Protein AF-A0A165KXF4-F1 (afdb_monomer)

pLDDT: mean 72.1, std 14.14, range [38.78, 89.25]

Radius of gyration: 17.96 Å; Cα contacts (8 Å, |Δi|>4): 154; chains: 1; bounding box: 62×41×33 Å

Sequence (116 aa):
MATGSRMPPYPLKAPRKHMRLGWKLSQDEIFDIVGDDDHGAQDLSDLAGMKWAARDGAFGDSPFVAFSKERGFYILMVCCKASFKQEFIERHVRAVRECFQIPDSLDSAFGWHMTG

Foldseek 3Di:
DDPDPDDDPDPPPDQQWKKKKKFKAAPVLLCLQQNDDPPDQQVSQVSQQVLCVVVVNPPDWRWGWDDDPVVRIIITMIMDRDDPDPVVVVVVLVVSCVSRVRDPVRSPIDMDIDRD

Organism: NCBI:txid1314781

Secondary structure (DSSP, 8-state):
--------SS-------EEEEEEEE-HHHHHHHH---TT-HHHHHHHHHHHHHTTT--TT--EEEEEETTTTEEEEEEEE-S---HHHHHHHHHHHHHHHT--GGG---EEEEE--

Structure (mmCIF, N/CA/C/O backbone):
data_AF-A0A165KXF4-F1
#
_entry.id   AF-A0A165KXF4-F1
#
loop_
_atom_site.group_PDB
_atom_site.id
_atom_site.type_symbol
_atom_site.label_atom_id
_atom_site.label_alt_id
_atom_site.label_comp_id
_atom_site.label_asym_id
_atom_site.label_entity_id
_atom_site.label_seq_id
_atom_site.pdbx_PDB_ins_code
_atom_site.Cartn_x
_atom_site.Cartn_y
_atom_site.Cartn_z
_atom_site.occupancy
_atom_site.B_iso_or_equiv
_atom_site.auth_seq_id
_atom_site.auth_comp_id
_atom_site.auth_asym_id
_atom_site.auth_atom_id
_atom_site.pdbx_PDB_model_num
ATOM 1 N N . MET A 1 1 ? 50.138 27.497 5.914 1.00 45.75 1 MET A N 1
ATOM 2 C CA . MET A 1 1 ? 48.681 27.361 6.118 1.00 45.75 1 MET A CA 1
ATOM 3 C C . MET A 1 1 ? 48.050 26.960 4.795 1.00 45.75 1 MET A C 1
ATOM 5 O O . MET A 1 1 ? 48.118 27.740 3.861 1.00 45.75 1 MET A O 1
ATOM 9 N N . ALA A 1 2 ? 47.519 25.741 4.707 1.00 38.78 2 ALA A N 1
ATOM 10 C CA . ALA A 1 2 ? 46.566 25.298 3.687 1.00 38.78 2 ALA A CA 1
ATOM 11 C C . ALA A 1 2 ? 45.967 23.980 4.198 1.00 38.78 2 ALA A C 1
ATOM 13 O O . ALA A 1 2 ? 46.536 22.905 4.020 1.00 38.78 2 ALA A O 1
ATOM 14 N N . THR A 1 3 ? 44.872 24.070 4.948 1.00 42.97 3 THR A N 1
ATOM 15 C CA . THR A 1 3 ? 44.078 22.915 5.370 1.00 42.97 3 THR A CA 1
ATOM 16 C C . THR A 1 3 ? 43.345 22.381 4.145 1.00 42.97 3 THR A C 1
ATOM 18 O O . THR A 1 3 ? 42.259 22.835 3.796 1.00 42.97 3 THR A O 1
ATOM 21 N N . GLY A 1 4 ? 43.978 21.434 3.450 1.00 43.22 4 GLY A N 1
ATOM 22 C CA . GLY A 1 4 ? 43.328 20.660 2.401 1.00 43.22 4 GLY A CA 1
ATOM 23 C C . GLY A 1 4 ? 42.119 19.945 2.992 1.00 43.22 4 GLY A C 1
ATOM 24 O O . GLY A 1 4 ? 42.271 19.095 3.870 1.00 43.22 4 GLY A O 1
ATOM 25 N N . SER A 1 5 ? 40.919 20.320 2.544 1.00 44.75 5 SER A N 1
ATOM 26 C CA . SER A 1 5 ? 39.686 19.614 2.887 1.00 44.75 5 SER A CA 1
ATOM 27 C C . SER A 1 5 ? 39.816 18.164 2.433 1.00 44.75 5 SER A C 1
ATOM 29 O O . SER A 1 5 ? 39.704 17.855 1.248 1.00 44.75 5 SER A O 1
ATOM 31 N N . ARG A 1 6 ? 40.091 17.268 3.385 1.00 50.72 6 ARG A N 1
ATOM 32 C CA . ARG A 1 6 ? 39.979 15.823 3.198 1.00 50.72 6 ARG A CA 1
ATOM 33 C C . ARG A 1 6 ? 38.505 15.519 2.958 1.00 50.72 6 ARG A C 1
ATOM 35 O O . ARG A 1 6 ? 37.713 15.538 3.897 1.00 50.72 6 ARG A O 1
ATOM 42 N N . MET A 1 7 ? 38.142 15.254 1.704 1.00 46.16 7 MET A N 1
ATOM 43 C CA . MET A 1 7 ? 36.883 14.578 1.398 1.00 46.16 7 MET A CA 1
ATOM 44 C C . MET A 1 7 ? 36.788 13.307 2.259 1.00 46.16 7 MET A C 1
ATOM 46 O O . MET A 1 7 ? 37.786 12.585 2.373 1.00 46.16 7 MET A O 1
ATOM 50 N N . PRO A 1 8 ? 35.637 13.036 2.900 1.00 43.09 8 PRO A N 1
ATOM 51 C CA . PRO A 1 8 ? 35.484 11.840 3.711 1.00 43.09 8 PRO A CA 1
ATOM 52 C C . PRO A 1 8 ? 35.699 10.569 2.861 1.00 43.09 8 PRO A C 1
ATOM 54 O O . PRO A 1 8 ? 35.270 10.530 1.709 1.00 43.09 8 PRO A O 1
ATOM 57 N N . PRO A 1 9 ? 36.343 9.521 3.412 1.00 46.53 9 PRO A N 1
ATOM 58 C CA . PRO A 1 9 ? 36.738 8.307 2.684 1.00 46.53 9 PRO A CA 1
ATOM 59 C C . PRO A 1 9 ? 35.580 7.336 2.403 1.00 46.53 9 PRO A C 1
ATOM 61 O O . PRO A 1 9 ? 35.791 6.248 1.874 1.00 46.53 9 PRO A O 1
ATOM 64 N N . TYR A 1 10 ? 34.359 7.701 2.777 1.00 42.34 10 TYR A N 1
ATOM 65 C CA . TYR A 1 10 ? 33.147 6.937 2.516 1.00 42.34 10 TYR A CA 1
ATOM 66 C C . TYR A 1 10 ? 32.341 7.663 1.439 1.00 42.34 10 TYR A C 1
ATOM 68 O O . TYR A 1 10 ? 32.231 8.891 1.505 1.00 42.34 10 TYR A O 1
ATOM 76 N N . PRO A 1 11 ? 31.748 6.947 0.463 1.00 39.91 11 PRO A N 1
ATOM 77 C CA . PRO A 1 11 ? 30.834 7.574 -0.474 1.00 39.91 11 PRO A CA 1
ATOM 78 C C . PRO A 1 11 ? 29.744 8.260 0.348 1.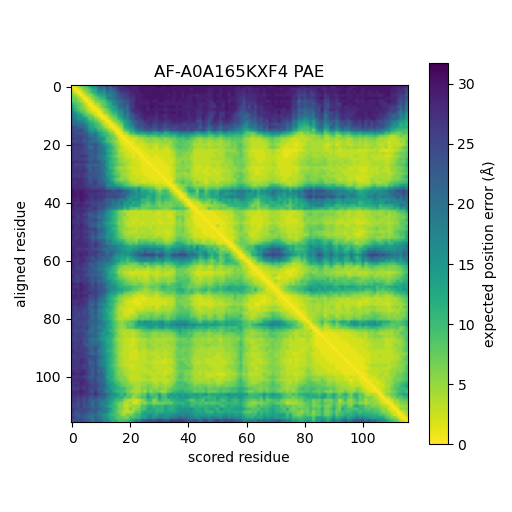00 39.91 11 PRO A C 1
ATOM 80 O O . PRO A 1 11 ? 29.017 7.598 1.094 1.00 39.91 11 PRO A O 1
ATOM 83 N N . LEU A 1 12 ? 29.659 9.589 0.244 1.00 43.56 12 LEU A N 1
ATOM 84 C CA . LEU A 1 12 ? 28.493 10.339 0.688 1.00 43.56 12 LEU A CA 1
ATOM 85 C C . LEU A 1 12 ? 27.322 9.689 -0.047 1.00 43.56 12 LEU A C 1
ATOM 87 O O . LEU A 1 12 ? 27.180 9.878 -1.255 1.00 43.56 12 LEU A O 1
ATOM 91 N N . LYS A 1 13 ? 26.563 8.820 0.637 1.00 44.00 13 LYS A N 1
ATOM 92 C CA . LYS A 1 13 ? 25.348 8.223 0.080 1.00 44.00 13 LYS A CA 1
ATOM 93 C C . LYS A 1 13 ? 24.529 9.410 -0.400 1.00 44.00 13 LYS A C 1
ATOM 95 O O . LYS A 1 13 ? 24.055 10.179 0.432 1.00 44.00 13 LYS A O 1
ATOM 100 N N . ALA A 1 14 ? 24.427 9.587 -1.719 1.00 43.09 14 ALA A N 1
ATOM 101 C CA . ALA A 1 14 ? 23.546 10.587 -2.299 1.00 43.09 14 ALA A CA 1
ATOM 102 C C . ALA A 1 14 ? 22.196 10.459 -1.579 1.00 43.09 14 ALA A C 1
ATOM 104 O O . ALA A 1 14 ? 21.784 9.311 -1.348 1.00 43.09 14 ALA A O 1
ATOM 105 N N . PRO A 1 15 ? 21.550 11.570 -1.167 1.00 50.31 15 PRO A N 1
ATOM 106 C CA . PRO A 1 15 ? 20.287 11.500 -0.450 1.00 50.31 15 PRO A CA 1
ATOM 107 C C . PRO A 1 15 ? 19.384 10.598 -1.270 1.00 50.31 15 PRO A C 1
ATOM 109 O O . PRO A 1 15 ? 19.130 10.864 -2.450 1.00 50.31 15 PRO A O 1
ATOM 112 N N . ARG A 1 16 ? 19.038 9.442 -0.695 1.00 54.97 16 ARG A N 1
ATOM 113 C CA . ARG A 1 16 ? 18.265 8.441 -1.409 1.00 54.97 16 ARG A CA 1
ATOM 114 C C . ARG A 1 16 ? 16.893 9.061 -1.604 1.00 54.97 16 ARG A C 1
ATOM 116 O O . ARG A 1 16 ? 16.070 9.041 -0.697 1.00 54.97 16 ARG A O 1
ATOM 123 N N . LYS A 1 17 ? 16.681 9.680 -2.763 1.00 63.66 17 LYS A N 1
ATOM 124 C CA . LYS A 1 17 ? 15.383 10.208 -3.156 1.00 63.66 17 LYS A CA 1
ATOM 125 C C . LYS A 1 17 ? 14.454 8.999 -3.212 1.00 63.66 17 LYS A C 1
ATOM 127 O O . LYS A 1 17 ? 14.593 8.139 -4.081 1.00 63.66 17 LYS A O 1
ATOM 132 N N . HIS A 1 18 ? 13.583 8.896 -2.217 1.00 70.50 18 HIS A N 1
ATOM 133 C CA . HIS A 1 18 ? 12.571 7.859 -2.094 1.00 70.50 18 HIS A CA 1
ATOM 134 C C . HIS A 1 18 ? 11.212 8.545 -2.012 1.00 70.50 18 HIS A C 1
ATOM 136 O O . HIS A 1 18 ? 11.050 9.554 -1.323 1.00 70.50 18 HIS A O 1
ATOM 142 N N . MET A 1 19 ? 10.249 8.010 -2.749 1.00 74.31 19 MET A N 1
ATOM 143 C CA . MET A 1 19 ? 8.855 8.425 -2.684 1.00 74.31 19 MET A CA 1
ATOM 144 C C . MET A 1 19 ? 8.078 7.266 -2.095 1.00 74.31 19 MET A C 1
ATOM 146 O O . MET A 1 19 ? 8.380 6.107 -2.384 1.00 74.31 19 MET A O 1
ATOM 150 N N . ARG A 1 20 ? 7.107 7.574 -1.247 1.00 78.69 20 ARG A N 1
ATOM 151 C CA . ARG A 1 20 ? 6.122 6.591 -0.810 1.00 78.69 20 ARG A CA 1
ATOM 152 C C . ARG A 1 20 ? 4.798 6.934 -1.454 1.00 78.69 20 ARG A C 1
ATOM 154 O O . ARG A 1 20 ? 4.410 8.100 -1.446 1.00 78.69 20 ARG A O 1
ATOM 161 N N . LEU A 1 21 ? 4.158 5.920 -2.016 1.00 82.06 21 LEU A N 1
ATOM 162 C CA . LEU A 1 21 ? 2.767 5.960 -2.439 1.00 82.06 21 LEU A CA 1
ATOM 163 C C . LEU A 1 21 ? 1.951 5.247 -1.369 1.00 82.06 21 LEU A C 1
ATOM 165 O O . LEU A 1 21 ? 2.336 4.159 -0.947 1.00 82.06 21 LEU A O 1
ATOM 169 N N . GLY A 1 22 ? 0.885 5.881 -0.899 1.00 85.12 22 GLY A N 1
ATOM 170 C CA . GLY A 1 22 ? 0.025 5.365 0.155 1.00 85.12 22 GLY A CA 1
ATOM 171 C C . GLY A 1 22 ? -1.434 5.312 -0.274 1.00 85.12 22 GLY A C 1
ATOM 172 O O . GLY A 1 22 ? -1.906 6.224 -0.948 1.00 85.12 22 GLY A O 1
ATOM 173 N N . TRP A 1 23 ? -2.149 4.286 0.178 1.00 89.25 23 TRP A N 1
ATOM 174 C CA . TRP A 1 23 ? -3.608 4.197 0.115 1.00 89.25 23 TRP A CA 1
ATOM 175 C C . TRP A 1 23 ? -4.150 4.156 1.526 1.00 89.25 23 TRP A C 1
ATOM 177 O O . TRP A 1 23 ? -3.745 3.306 2.315 1.00 89.25 23 TRP A O 1
ATOM 187 N N . LYS A 1 24 ? -5.043 5.089 1.848 1.00 88.12 24 LYS A N 1
ATOM 188 C CA . LYS A 1 24 ? -5.729 5.112 3.135 1.00 88.12 24 LYS A CA 1
ATOM 189 C C . LYS A 1 24 ? -6.898 4.136 3.057 1.00 88.12 24 LYS A C 1
ATOM 191 O O . LYS A 1 24 ? -7.770 4.322 2.219 1.00 88.12 24 LYS A O 1
ATOM 196 N N . LEU A 1 25 ? -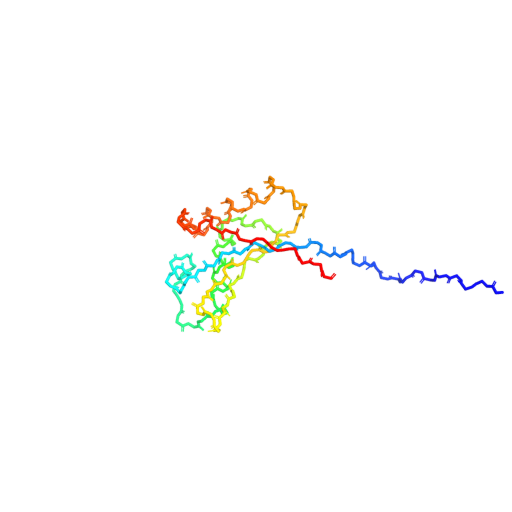6.895 3.145 3.934 1.00 87.50 25 LEU A N 1
ATOM 197 C CA . LEU A 1 25 ? -7.834 2.033 3.935 1.00 87.50 25 LEU A CA 1
ATOM 198 C C . LEU A 1 25 ? -8.417 1.870 5.342 1.00 87.50 25 LEU A C 1
ATOM 200 O O . LEU A 1 25 ? -7.728 2.055 6.347 1.00 87.50 25 LEU A O 1
ATOM 204 N N . SER A 1 26 ? -9.697 1.552 5.427 1.00 87.31 26 SER A N 1
ATOM 205 C CA . SER A 1 26 ? -10.325 1.007 6.626 1.00 87.31 26 SER A CA 1
ATOM 206 C C . SER A 1 26 ? -9.798 -0.403 6.919 1.00 87.31 26 SER A C 1
ATOM 208 O O . SER A 1 26 ? -8.996 -0.958 6.166 1.00 87.31 26 SER A O 1
ATOM 210 N N . GLN A 1 27 ? -10.211 -0.964 8.055 1.00 85.00 27 GLN A N 1
ATOM 211 C CA . GLN A 1 27 ? -9.834 -2.320 8.445 1.00 85.00 27 GLN A CA 1
ATOM 212 C C . GLN A 1 27 ? -10.362 -3.367 7.458 1.00 85.00 27 GLN A C 1
ATOM 214 O O . GLN A 1 27 ? -9.590 -4.189 6.976 1.00 85.00 27 GLN A O 1
ATOM 219 N N . ASP A 1 28 ? -11.642 -3.281 7.104 1.00 86.56 28 ASP A N 1
ATOM 220 C CA . ASP A 1 28 ? -12.264 -4.230 6.179 1.00 86.56 28 ASP A CA 1
ATOM 221 C C . ASP A 1 28 ? -11.597 -4.156 4.797 1.00 86.56 28 ASP A C 1
ATOM 223 O O . ASP A 1 28 ? -11.235 -5.173 4.217 1.00 86.56 28 ASP A O 1
ATOM 227 N N . GLU A 1 29 ? -11.305 -2.943 4.313 1.00 88.75 29 GLU A N 1
ATOM 228 C CA . GLU A 1 29 ? -10.646 -2.751 3.017 1.00 88.75 29 GLU A CA 1
ATOM 229 C C . GLU A 1 29 ? -9.219 -3.313 2.984 1.00 88.75 29 GLU A C 1
ATOM 231 O O . GLU A 1 29 ? -8.823 -3.903 1.979 1.00 88.75 29 GLU A O 1
ATOM 236 N N . ILE A 1 30 ? -8.417 -3.139 4.047 1.00 87.31 30 ILE A N 1
ATOM 237 C CA . ILE A 1 30 ? -7.063 -3.713 4.061 1.00 87.31 30 ILE A CA 1
ATOM 238 C C . ILE A 1 30 ? -7.111 -5.241 4.141 1.00 87.31 30 ILE A C 1
ATOM 240 O O . ILE A 1 30 ? -6.276 -5.886 3.511 1.00 87.31 30 ILE A O 1
ATOM 244 N N . PHE A 1 31 ? -8.085 -5.816 4.848 1.00 86.44 31 PHE A N 1
ATOM 245 C CA . PHE A 1 31 ? -8.251 -7.266 4.944 1.00 86.44 31 PHE A CA 1
ATOM 246 C C . PHE A 1 31 ? -8.752 -7.875 3.634 1.00 86.44 31 PHE A C 1
ATOM 248 O O . PHE A 1 31 ? -8.203 -8.880 3.191 1.00 86.44 31 PHE A O 1
ATOM 255 N N . ASP A 1 32 ? -9.677 -7.220 2.935 1.00 86.94 32 ASP A N 1
ATOM 256 C CA . ASP A 1 32 ? -10.091 -7.630 1.588 1.00 86.94 32 ASP A CA 1
ATOM 257 C C . ASP A 1 32 ? -8.917 -7.579 0.591 1.00 86.94 32 ASP A C 1
ATOM 259 O O . ASP A 1 32 ? -8.787 -8.422 -0.303 1.00 86.94 32 ASP A O 1
ATOM 263 N N . ILE A 1 33 ? -8.026 -6.592 0.744 1.00 85.94 33 ILE A N 1
ATOM 264 C CA . ILE A 1 33 ? -6.880 -6.385 -0.147 1.00 85.94 33 ILE A CA 1
ATOM 265 C C . ILE A 1 33 ? -5.713 -7.325 0.170 1.00 85.94 33 ILE A C 1
ATOM 267 O O . ILE A 1 33 ? -5.081 -7.845 -0.752 1.00 85.94 33 ILE A O 1
ATOM 271 N N . VAL A 1 34 ? -5.352 -7.504 1.436 1.00 83.19 34 VAL A N 1
ATOM 272 C CA . VAL A 1 34 ? -4.117 -8.194 1.847 1.00 83.19 34 VAL A CA 1
ATOM 273 C C . VAL A 1 34 ? -4.391 -9.606 2.369 1.00 83.19 34 VAL A C 1
ATOM 275 O O . VAL A 1 34 ? -3.544 -10.483 2.202 1.00 83.19 34 VAL A O 1
ATOM 278 N N . GLY A 1 35 ? -5.582 -9.843 2.909 1.00 78.69 35 GLY A N 1
ATOM 279 C CA . GLY A 1 35 ? -5.960 -11.039 3.653 1.00 78.69 35 GLY A CA 1
ATOM 280 C C . GLY A 1 35 ? -6.291 -10.701 5.107 1.00 78.69 35 GLY A C 1
ATOM 281 O O . GLY A 1 35 ? -5.781 -9.722 5.656 1.00 78.69 35 GLY A O 1
ATOM 282 N N . ASP A 1 36 ? -7.153 -11.518 5.706 1.00 68.12 36 ASP A N 1
ATOM 283 C CA . ASP A 1 36 ? -7.458 -11.477 7.134 1.00 68.12 36 ASP A CA 1
ATOM 284 C C . ASP A 1 36 ? -6.348 -12.190 7.918 1.00 68.12 36 ASP A C 1
ATOM 286 O O . ASP A 1 36 ? -5.911 -13.279 7.531 1.00 68.12 36 ASP A O 1
ATOM 290 N N . ASP A 1 37 ? -5.886 -11.569 9.000 1.00 62.00 37 ASP A N 1
ATOM 291 C CA . ASP A 1 37 ? -5.051 -12.232 9.995 1.00 62.00 37 ASP A CA 1
ATOM 292 C C . ASP A 1 37 ? -5.364 -11.682 11.388 1.00 62.00 37 ASP A C 1
ATOM 294 O O . ASP A 1 37 ? -5.273 -10.477 11.651 1.00 62.00 37 ASP A O 1
ATOM 298 N N . ASP A 1 38 ? -5.679 -12.602 12.297 1.00 58.91 38 ASP A N 1
ATOM 299 C CA . ASP A 1 38 ? -6.013 -12.354 13.700 1.00 58.91 38 ASP A CA 1
ATOM 300 C C . ASP A 1 38 ? -4.858 -11.696 14.500 1.00 58.91 38 ASP A C 1
ATOM 302 O O . ASP A 1 38 ? -5.043 -11.310 15.658 1.00 58.91 38 ASP A O 1
ATOM 306 N N . HIS A 1 39 ? -3.659 -11.548 13.915 1.00 57.84 39 HIS A N 1
ATOM 307 C CA . HIS A 1 39 ? -2.415 -11.210 14.626 1.00 57.84 39 HIS A CA 1
ATOM 308 C C . HIS A 1 39 ? -1.927 -9.747 14.470 1.00 57.84 39 HIS A C 1
ATOM 310 O O . HIS A 1 39 ? -1.089 -9.283 15.253 1.00 57.84 39 HIS A O 1
ATOM 316 N N . GLY A 1 40 ? -2.539 -8.940 13.589 1.00 61.69 40 GLY A N 1
ATOM 317 C CA . GLY A 1 40 ? -2.364 -7.476 13.541 1.00 61.69 40 GLY A CA 1
ATOM 318 C C . GLY A 1 40 ? -1.429 -6.923 12.445 1.00 61.69 40 GLY A C 1
ATOM 319 O O . GLY A 1 40 ? -1.132 -7.556 11.442 1.00 61.69 40 GLY A O 1
ATOM 320 N N . ALA A 1 41 ? -0.997 -5.657 12.583 1.00 62.84 41 ALA A N 1
ATOM 321 C CA . ALA A 1 41 ? -0.425 -4.870 11.470 1.00 62.84 41 ALA A CA 1
ATOM 322 C C . ALA A 1 41 ? 0.986 -5.281 10.988 1.00 62.84 41 ALA A C 1
ATOM 324 O O . ALA A 1 41 ? 1.362 -4.955 9.858 1.00 62.84 41 ALA A O 1
ATOM 325 N N . GLN A 1 42 ? 1.777 -5.947 11.836 1.00 61.94 42 GLN A N 1
ATOM 326 C CA . GLN A 1 42 ? 3.091 -6.473 11.446 1.00 61.94 42 GLN A CA 1
ATOM 327 C C . GLN A 1 42 ? 2.907 -7.605 10.424 1.00 61.94 42 GLN A C 1
ATOM 329 O O . GLN A 1 42 ? 3.551 -7.580 9.377 1.00 61.94 42 GLN A 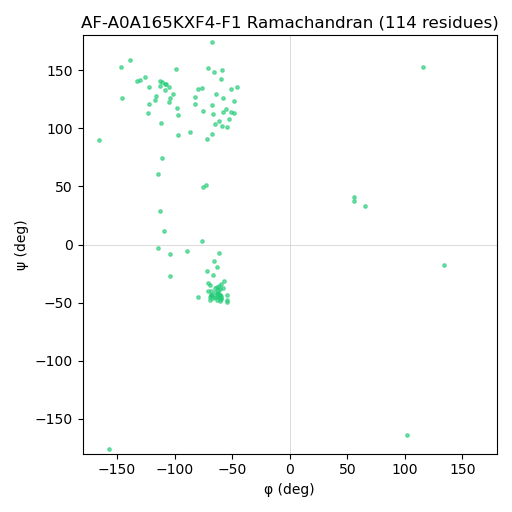O 1
ATOM 334 N N . ASP A 1 43 ? 1.938 -8.489 10.664 1.00 79.38 43 ASP A N 1
ATOM 335 C CA . ASP A 1 43 ? 1.617 -9.601 9.770 1.00 79.38 43 ASP A CA 1
ATOM 336 C C . ASP A 1 43 ? 0.953 -9.124 8.473 1.00 79.38 43 ASP A C 1
ATOM 338 O O . ASP A 1 43 ? 1.273 -9.622 7.396 1.00 79.38 43 ASP A O 1
ATOM 342 N N . LEU A 1 44 ? 0.153 -8.048 8.512 1.00 82.69 44 LEU A N 1
ATOM 343 C CA . LEU A 1 44 ? -0.359 -7.412 7.287 1.00 82.69 44 LEU A CA 1
ATOM 344 C C . LEU A 1 44 ? 0.759 -6.904 6.364 1.00 82.69 44 LEU A C 1
ATOM 346 O O . LEU A 1 44 ? 0.615 -6.926 5.142 1.00 82.69 44 LEU A O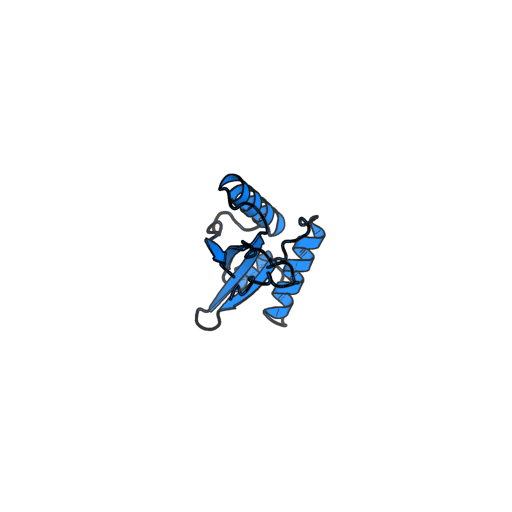 1
ATOM 350 N N . SER A 1 45 ? 1.879 -6.429 6.915 1.00 84.00 45 SER A N 1
ATOM 351 C CA . SER A 1 45 ? 3.022 -6.017 6.089 1.00 84.00 45 SER A CA 1
ATOM 352 C C . SER A 1 45 ? 3.685 -7.214 5.413 1.00 84.00 45 SER A C 1
ATOM 354 O O . SER A 1 45 ? 4.038 -7.128 4.235 1.00 84.00 45 SER A O 1
ATOM 356 N N . ASP A 1 46 ? 3.807 -8.328 6.131 1.00 84.00 46 ASP A N 1
ATOM 357 C CA . ASP A 1 46 ? 4.394 -9.558 5.608 1.00 84.00 46 ASP A CA 1
ATOM 358 C C . ASP A 1 46 ? 3.490 -10.187 4.541 1.00 84.00 46 ASP A C 1
ATOM 360 O O . ASP A 1 46 ? 3.967 -10.516 3.453 1.00 84.00 46 ASP A O 1
ATOM 364 N N . LEU A 1 47 ? 2.177 -10.241 4.777 1.00 84.94 47 LEU A N 1
ATOM 365 C CA . LEU A 1 47 ? 1.181 -10.682 3.797 1.00 84.94 47 LEU A CA 1
ATOM 366 C C . LEU A 1 47 ? 1.191 -9.806 2.539 1.00 84.94 47 LEU A C 1
ATOM 368 O O . LEU A 1 47 ? 1.203 -10.324 1.418 1.00 84.94 47 LEU A O 1
ATOM 372 N N . ALA A 1 48 ? 1.263 -8.480 2.696 1.00 85.12 48 ALA A N 1
ATOM 373 C CA .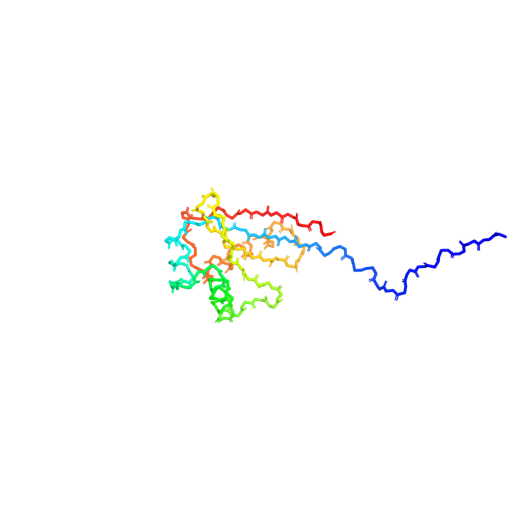 ALA A 1 48 ? 1.382 -7.569 1.562 1.00 85.12 48 ALA A CA 1
ATOM 374 C C . ALA A 1 48 ? 2.683 -7.813 0.780 1.00 85.12 48 ALA A C 1
ATOM 376 O O . ALA A 1 48 ? 2.681 -7.803 -0.454 1.00 85.12 48 ALA A O 1
ATOM 377 N N . GLY A 1 49 ? 3.784 -8.082 1.488 1.00 82.12 49 GLY A N 1
ATOM 378 C CA . GLY A 1 49 ? 5.062 -8.473 0.903 1.00 82.12 49 GLY A CA 1
ATOM 379 C C . GLY A 1 49 ? 4.978 -9.783 0.116 1.00 82.12 49 GLY A C 1
ATOM 380 O O . GLY A 1 49 ? 5.467 -9.843 -1.013 1.00 82.12 49 GLY A O 1
ATOM 381 N N . MET A 1 50 ? 4.316 -10.809 0.658 1.00 81.69 50 MET A N 1
ATOM 382 C CA . MET A 1 50 ? 4.108 -12.093 -0.021 1.00 81.69 50 MET A CA 1
ATOM 383 C C . MET A 1 50 ? 3.235 -11.942 -1.270 1.00 81.69 50 MET A C 1
ATOM 385 O O . MET A 1 50 ? 3.602 -12.446 -2.334 1.00 81.69 50 MET A O 1
ATOM 389 N N . LYS A 1 51 ? 2.121 -11.199 -1.177 1.00 82.12 51 LYS A N 1
ATOM 390 C CA . LYS A 1 51 ? 1.221 -10.932 -2.314 1.00 82.12 51 LYS A CA 1
ATOM 391 C C . LYS A 1 51 ? 1.946 -10.198 -3.444 1.00 82.12 51 LYS A C 1
ATOM 393 O O . LYS A 1 51 ? 1.745 -10.517 -4.613 1.00 82.12 51 LYS A O 1
ATOM 398 N N . TRP A 1 52 ? 2.830 -9.266 -3.094 1.00 80.56 52 TRP A N 1
ATOM 399 C CA . TRP A 1 52 ? 3.674 -8.540 -4.042 1.00 80.56 52 TRP A CA 1
ATOM 400 C C . TRP A 1 52 ? 4.752 -9.418 -4.686 1.00 80.56 52 TRP A C 1
ATOM 402 O O . TRP A 1 52 ?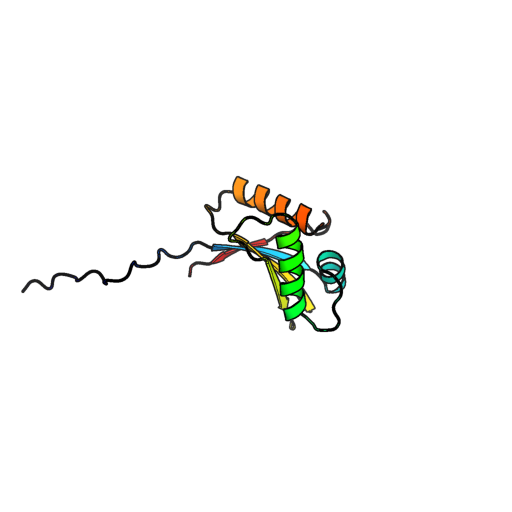 4.929 -9.393 -5.904 1.00 80.56 52 TRP A O 1
ATOM 412 N N . ALA A 1 53 ? 5.445 -10.237 -3.891 1.00 77.19 53 ALA A N 1
ATOM 413 C CA . ALA A 1 53 ? 6.467 -11.155 -4.387 1.00 77.19 53 ALA A CA 1
ATOM 414 C C . ALA A 1 53 ? 5.887 -12.217 -5.337 1.00 77.19 53 ALA A C 1
ATOM 416 O O . ALA A 1 53 ? 6.513 -12.548 -6.340 1.00 77.19 53 ALA A O 1
ATOM 417 N N . ALA A 1 54 ? 4.672 -12.703 -5.065 1.00 75.69 54 ALA A N 1
ATOM 418 C CA . ALA A 1 54 ? 3.979 -13.687 -5.898 1.00 75.69 54 ALA A CA 1
ATOM 419 C C . ALA A 1 54 ? 3.591 -13.169 -7.297 1.00 75.69 54 ALA A C 1
ATOM 421 O O . ALA A 1 54 ? 3.230 -13.965 -8.161 1.00 75.69 54 ALA A O 1
ATOM 422 N N . ARG A 1 55 ? 3.638 -11.852 -7.528 1.00 71.00 55 ARG A N 1
ATOM 423 C CA . ARG A 1 55 ? 3.263 -11.207 -8.797 1.00 71.00 55 ARG A CA 1
ATOM 424 C C . ARG A 1 55 ? 4.449 -10.577 -9.529 1.00 71.00 55 ARG A C 1
ATOM 426 O O . ARG A 1 55 ? 4.275 -9.588 -10.235 1.00 71.00 55 ARG A O 1
ATOM 433 N N . ASP A 1 56 ? 5.645 -11.133 -9.339 1.00 64.88 56 ASP A N 1
ATOM 434 C CA . ASP A 1 56 ? 6.891 -10.634 -9.937 1.00 64.88 56 ASP A CA 1
ATOM 435 C C . ASP A 1 56 ? 7.165 -9.154 -9.605 1.00 64.88 56 ASP A C 1
ATOM 437 O O . ASP A 1 56 ? 7.659 -8.384 -10.435 1.00 64.88 56 ASP A O 1
ATOM 441 N N . GLY A 1 57 ? 6.835 -8.739 -8.375 1.00 60.19 57 GLY A N 1
ATOM 442 C CA . GLY A 1 57 ? 7.081 -7.387 -7.883 1.00 60.19 57 GLY A CA 1
ATOM 443 C C . GLY A 1 57 ? 8.521 -6.942 -8.160 1.00 60.19 57 GLY A C 1
ATOM 444 O O . GLY A 1 57 ? 9.483 -7.609 -7.775 1.00 60.19 57 GLY A O 1
ATOM 445 N N . ALA A 1 58 ? 8.682 -5.817 -8.861 1.00 54.47 58 ALA A N 1
ATOM 446 C CA . ALA A 1 58 ? 9.991 -5.351 -9.302 1.00 54.47 58 ALA A CA 1
ATOM 447 C C . ALA A 1 58 ? 10.939 -5.142 -8.102 1.00 54.47 58 ALA A C 1
ATOM 449 O O . ALA A 1 58 ? 10.621 -4.429 -7.146 1.00 54.47 58 ALA A O 1
ATOM 450 N N . PHE A 1 59 ? 12.117 -5.773 -8.165 1.00 45.91 59 PHE A N 1
ATOM 451 C CA . PHE A 1 59 ? 13.152 -5.748 -7.129 1.00 45.91 59 PHE A CA 1
ATOM 452 C C . PHE A 1 59 ? 13.450 -4.322 -6.632 1.00 45.91 59 PHE A C 1
ATOM 454 O O . PHE A 1 59 ? 14.034 -3.509 -7.348 1.00 45.91 59 PHE A O 1
ATOM 461 N N . GLY A 1 60 ? 13.125 -4.043 -5.365 1.00 52.66 60 GLY A N 1
ATOM 462 C CA . GLY A 1 60 ? 13.553 -2.826 -4.663 1.00 52.66 60 GLY A CA 1
ATOM 463 C C . GLY A 1 60 ? 12.461 -2.098 -3.884 1.00 52.66 60 GLY A C 1
ATOM 464 O O . GLY A 1 60 ? 12.806 -1.331 -2.974 1.00 52.66 60 GLY A O 1
ATOM 465 N N . ASP A 1 61 ? 11.201 -2.390 -4.189 1.00 62.25 61 ASP A N 1
ATOM 466 C CA . ASP A 1 61 ? 10.019 -1.757 -3.616 1.00 62.25 61 ASP A CA 1
ATOM 467 C C . ASP A 1 61 ? 9.284 -2.789 -2.749 1.00 62.25 61 ASP A C 1
ATOM 469 O O . ASP A 1 61 ? 8.673 -3.722 -3.263 1.00 62.25 61 ASP A O 1
ATOM 473 N N . SER A 1 62 ? 9.403 -2.675 -1.425 1.00 69.25 62 SER A N 1
ATOM 474 C CA . SER A 1 62 ? 8.668 -3.533 -0.489 1.00 69.25 62 SER A CA 1
ATOM 475 C C . SER A 1 62 ? 7.432 -2.778 -0.010 1.00 69.25 62 SER A C 1
ATOM 477 O O . SER A 1 62 ? 7.595 -1.706 0.595 1.00 69.25 62 SER A O 1
ATOM 479 N N . PRO A 1 63 ? 6.218 -3.278 -0.294 1.00 79.56 63 PRO A N 1
ATOM 480 C CA . PRO A 1 63 ? 5.029 -2.741 0.330 1.00 79.56 63 PRO A CA 1
ATOM 481 C C . PRO A 1 63 ? 5.060 -3.028 1.832 1.00 79.56 63 PRO A C 1
ATOM 483 O O . PRO A 1 63 ? 5.614 -4.034 2.268 1.00 79.56 63 PRO A O 1
ATOM 486 N N . PHE A 1 64 ? 4.484 -2.136 2.625 1.00 84.50 64 PHE A N 1
ATOM 487 C CA . PHE A 1 64 ? 4.248 -2.369 4.045 1.00 84.50 64 PHE A CA 1
ATOM 488 C C . PHE A 1 64 ? 2.968 -1.667 4.477 1.00 84.50 64 PHE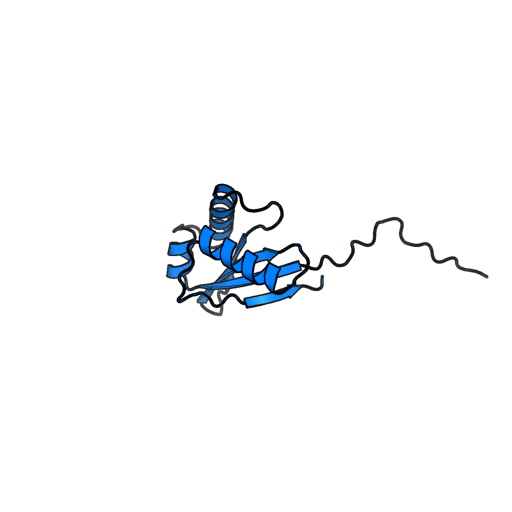 A C 1
ATOM 490 O O . PHE A 1 64 ? 2.564 -0.660 3.890 1.00 84.50 64 PHE A O 1
ATOM 497 N N . VAL A 1 65 ? 2.332 -2.196 5.512 1.00 85.31 65 VAL A N 1
ATOM 498 C CA . VAL A 1 65 ? 1.079 -1.680 6.048 1.00 85.31 65 VAL A CA 1
ATOM 499 C C . VAL A 1 65 ? 1.377 -0.949 7.349 1.00 85.31 65 VAL A C 1
ATOM 501 O O . VAL A 1 65 ? 1.933 -1.510 8.288 1.00 85.31 65 VAL A O 1
ATOM 504 N N . ALA A 1 66 ? 1.014 0.329 7.419 1.00 84.62 66 ALA A N 1
ATOM 505 C CA . ALA A 1 66 ? 1.082 1.097 8.657 1.00 84.62 66 ALA A CA 1
ATOM 506 C C . ALA A 1 66 ? -0.316 1.293 9.235 1.00 84.62 66 ALA A C 1
ATOM 508 O O . ALA A 1 66 ? -1.237 1.670 8.517 1.00 84.62 66 ALA A O 1
ATOM 509 N N . PHE A 1 67 ? -0.464 1.111 10.544 1.00 83.06 67 PHE A N 1
ATOM 510 C CA . PHE A 1 67 ? -1.718 1.372 11.243 1.00 83.06 67 PHE A CA 1
ATOM 511 C C . PHE A 1 67 ? -1.651 2.685 12.029 1.00 83.06 67 PHE A C 1
ATOM 513 O O . PHE A 1 67 ? -0.757 2.885 12.853 1.00 83.06 67 PHE A O 1
ATOM 520 N N . SER A 1 68 ? -2.613 3.582 11.801 1.00 79.94 68 SER A N 1
ATOM 521 C CA . SER A 1 68 ? -2.782 4.806 12.585 1.00 79.94 68 SER A CA 1
ATOM 522 C C . SER A 1 68 ? -3.842 4.591 13.665 1.00 79.94 68 SER A C 1
ATOM 524 O O . SER A 1 68 ? -5.032 4.797 13.428 1.00 79.94 68 SER A O 1
ATOM 526 N N . LYS A 1 69 ? -3.402 4.213 14.875 1.00 73.75 69 LYS A N 1
ATOM 527 C CA . LYS A 1 69 ? -4.282 3.988 16.042 1.00 73.75 69 LYS A CA 1
ATOM 528 C C . LYS A 1 69 ? -5.180 5.185 16.357 1.00 73.75 69 LYS A C 1
ATOM 530 O O . LYS A 1 69 ? -6.365 5.011 16.598 1.00 73.75 69 LYS A O 1
ATOM 535 N N . GLU A 1 70 ? -4.625 6.395 16.321 1.00 74.62 70 GLU A N 1
ATOM 536 C CA . GLU A 1 70 ? -5.352 7.628 16.661 1.00 74.62 70 GLU A CA 1
ATOM 537 C C . GLU A 1 70 ? -6.462 7.972 15.668 1.00 74.62 70 GLU A C 1
ATOM 539 O O . GLU A 1 70 ? -7.409 8.673 16.014 1.00 74.62 70 GLU A O 1
ATOM 544 N N . ARG A 1 71 ? -6.333 7.517 14.418 1.00 75.19 71 ARG A N 1
ATOM 545 C CA . ARG A 1 71 ? -7.248 7.883 13.337 1.00 75.19 71 ARG A CA 1
ATOM 546 C C . ARG A 1 71 ? -8.076 6.710 12.808 1.00 75.19 71 ARG A C 1
ATOM 548 O O . ARG A 1 71 ? -8.908 6.932 11.932 1.00 75.19 71 ARG A O 1
ATOM 555 N N . GLY A 1 72 ? -7.850 5.498 13.316 1.00 80.25 72 GLY A N 1
ATOM 556 C CA . GLY A 1 72 ? -8.635 4.304 12.998 1.00 80.25 72 GLY A CA 1
ATOM 557 C C . GLY A 1 72 ? -8.525 3.836 11.546 1.00 80.25 72 GLY A C 1
ATOM 558 O O . GLY A 1 72 ? -9.506 3.351 10.998 1.00 80.25 72 GLY A O 1
ATOM 559 N N . PHE A 1 73 ? -7.369 4.010 10.896 1.00 83.88 73 PHE A N 1
ATOM 560 C CA . PHE A 1 73 ? -7.169 3.561 9.514 1.00 83.88 73 PHE A CA 1
ATOM 561 C C . PHE A 1 73 ? -5.796 2.927 9.289 1.00 83.88 73 PHE A C 1
ATOM 563 O O . PHE A 1 73 ? -4.828 3.205 10.006 1.00 83.88 73 PHE A O 1
ATOM 570 N N . TYR A 1 74 ? -5.713 2.125 8.235 1.00 85.94 74 TYR A N 1
ATOM 571 C CA . TYR A 1 74 ? -4.502 1.532 7.693 1.00 85.94 74 TYR A CA 1
ATOM 572 C C . TYR A 1 74 ? -4.002 2.337 6.493 1.00 85.94 74 TYR A C 1
ATOM 574 O O . TYR A 1 74 ? -4.765 2.998 5.788 1.00 85.94 74 TYR A O 1
ATOM 582 N N . ILE A 1 75 ? -2.695 2.311 6.269 1.00 86.06 75 ILE A N 1
ATOM 583 C CA . ILE A 1 75 ? -2.079 2.813 5.049 1.00 86.06 75 ILE A CA 1
ATOM 584 C C . ILE A 1 75 ? -1.284 1.674 4.430 1.00 86.06 75 ILE A C 1
ATOM 586 O O . ILE A 1 75 ? -0.257 1.281 4.985 1.00 86.06 75 ILE A O 1
ATOM 590 N N . LEU A 1 76 ? -1.717 1.195 3.264 1.00 86.69 76 LEU A N 1
ATOM 591 C CA . LEU A 1 76 ? -0.866 0.372 2.408 1.00 86.69 76 LEU A CA 1
ATOM 592 C C . LEU A 1 76 ? 0.137 1.300 1.728 1.00 86.69 76 LEU A C 1
ATOM 594 O O . LEU A 1 76 ? -0.254 2.175 0.957 1.00 86.69 76 LEU A O 1
ATOM 598 N N . MET A 1 77 ? 1.419 1.142 2.039 1.00 86.31 77 MET A N 1
ATOM 599 C CA . MET A 1 77 ? 2.494 1.955 1.486 1.00 86.31 77 MET A CA 1
ATOM 600 C C . MET A 1 77 ? 3.377 1.151 0.555 1.00 86.31 77 MET A C 1
ATOM 602 O O . MET A 1 77 ? 3.785 0.050 0.897 1.00 86.31 77 MET A O 1
ATOM 606 N N . VAL A 1 78 ? 3.781 1.760 -0.556 1.00 81.94 78 VAL A N 1
ATOM 607 C CA . VAL A 1 78 ? 4.796 1.224 -1.465 1.00 81.94 78 VAL A CA 1
ATOM 608 C C . VAL A 1 78 ? 5.928 2.232 -1.587 1.00 81.94 78 VAL A C 1
ATOM 610 O O . VAL A 1 78 ? 5.727 3.390 -1.966 1.00 81.94 78 VAL A O 1
ATOM 613 N N . CYS A 1 79 ? 7.137 1.809 -1.222 1.00 77.19 79 CYS A N 1
ATOM 614 C CA . CYS A 1 79 ? 8.337 2.610 -1.447 1.00 77.19 79 CYS A CA 1
ATOM 615 C C . CYS A 1 79 ? 8.710 2.530 -2.922 1.00 77.19 79 CYS A C 1
ATOM 617 O O . CYS A 1 79 ? 8.728 1.437 -3.450 1.00 77.19 79 CYS A O 1
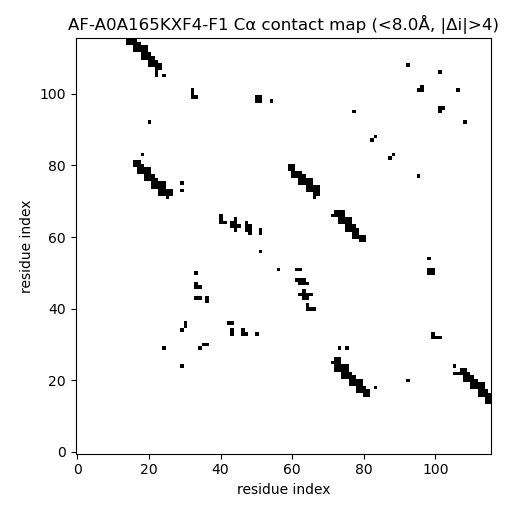ATOM 619 N N . CYS A 1 80 ? 9.041 3.655 -3.548 1.00 74.25 80 CYS A N 1
ATOM 620 C CA . CYS A 1 80 ? 9.486 3.728 -4.934 1.00 74.25 80 CYS A CA 1
ATOM 621 C C . CYS A 1 80 ? 10.932 4.235 -4.988 1.00 74.25 80 CYS A C 1
ATOM 623 O O . CYS A 1 80 ? 11.250 5.299 -4.433 1.00 74.25 80 CYS A O 1
ATOM 625 N N . LYS A 1 81 ? 11.812 3.510 -5.686 1.00 70.12 81 LYS A N 1
ATOM 626 C CA . LYS A 1 81 ? 13.221 3.896 -5.891 1.00 70.12 81 LYS A CA 1
ATOM 627 C C . LYS A 1 81 ? 13.509 4.276 -7.348 1.00 70.12 81 LYS A C 1
ATOM 629 O O . LYS A 1 81 ? 14.150 3.518 -8.066 1.00 70.12 81 LYS A O 1
ATOM 634 N N . ALA A 1 82 ? 13.069 5.455 -7.796 1.00 64.88 82 ALA A N 1
ATOM 635 C CA . ALA A 1 82 ? 13.323 5.906 -9.171 1.00 64.88 82 ALA A CA 1
ATOM 636 C C . ALA A 1 82 ? 13.260 7.434 -9.353 1.00 64.88 82 ALA A C 1
ATOM 638 O O . ALA A 1 82 ? 13.086 8.196 -8.403 1.00 64.88 82 ALA A O 1
ATOM 639 N N . SER A 1 83 ? 13.398 7.891 -10.604 1.00 65.31 83 SER A N 1
ATOM 640 C CA . SER A 1 83 ? 13.032 9.252 -11.004 1.00 65.31 83 SER A CA 1
ATOM 641 C C . SER A 1 83 ? 11.513 9.433 -10.898 1.00 65.31 83 SER A C 1
ATOM 643 O O . SER A 1 83 ? 10.773 8.843 -11.677 1.00 65.31 83 SER A O 1
ATOM 645 N N . PHE A 1 84 ? 11.054 10.268 -9.961 1.00 71.88 84 PHE A N 1
ATOM 646 C CA . PHE A 1 84 ? 9.633 10.556 -9.686 1.00 71.88 84 PHE A CA 1
ATOM 647 C C . PHE A 1 84 ? 8.962 11.430 -10.757 1.00 71.88 84 PHE A C 1
ATOM 649 O O . PHE A 1 84 ? 8.382 12.470 -10.458 1.00 71.88 84 PHE A O 1
ATOM 656 N N . LYS A 1 85 ? 9.086 11.041 -12.027 1.00 77.06 85 LYS A N 1
ATOM 657 C CA . LYS A 1 85 ? 8.300 11.625 -13.116 1.00 77.06 85 LYS A CA 1
ATOM 658 C C . LYS A 1 85 ? 6.848 11.159 -12.993 1.00 77.06 85 LYS A C 1
ATOM 660 O O . LYS A 1 85 ? 6.601 10.051 -12.522 1.00 77.06 85 LYS A O 1
ATOM 665 N N . GLN A 1 86 ? 5.910 11.968 -13.475 1.00 77.81 86 GLN A N 1
ATOM 666 C CA . GLN A 1 86 ? 4.481 11.646 -13.451 1.00 77.81 86 GLN A CA 1
ATOM 667 C C . GLN A 1 86 ? 4.171 10.289 -14.105 1.00 77.81 86 GLN A C 1
ATOM 669 O O . GLN A 1 86 ? 3.541 9.449 -13.478 1.00 77.81 86 GLN A O 1
ATOM 674 N N . GLU A 1 87 ? 4.710 10.023 -15.297 1.00 77.50 87 GLU A N 1
ATOM 675 C CA . GLU A 1 87 ? 4.529 8.746 -16.011 1.00 77.50 87 GLU A CA 1
ATOM 676 C C . GLU A 1 87 ? 5.000 7.530 -15.194 1.00 77.50 87 GLU A C 1
ATOM 678 O O . GLU A 1 87 ? 4.381 6.466 -15.225 1.00 77.50 87 GLU A O 1
ATOM 683 N N . PHE A 1 88 ? 6.099 7.685 -14.444 1.00 77.75 88 PHE A N 1
ATOM 684 C CA . PHE A 1 88 ? 6.593 6.637 -13.552 1.00 77.75 88 PHE A CA 1
ATOM 685 C C . PHE A 1 88 ? 5.600 6.401 -12.411 1.00 77.75 88 PHE A C 1
ATOM 687 O O . PHE A 1 88 ? 5.258 5.256 -12.138 1.00 77.75 88 PHE A O 1
ATOM 694 N N . ILE A 1 89 ? 5.109 7.476 -11.785 1.00 77.62 89 ILE A N 1
ATOM 695 C CA . ILE A 1 89 ? 4.138 7.405 -10.687 1.00 77.62 89 ILE A CA 1
ATOM 696 C C . ILE A 1 89 ? 2.842 6.737 -11.157 1.00 77.62 89 ILE A C 1
ATOM 698 O O . ILE A 1 89 ? 2.386 5.801 -10.511 1.00 77.62 89 ILE A O 1
ATOM 702 N N . GLU A 1 90 ? 2.282 7.155 -12.293 1.00 81.38 90 GLU A N 1
ATOM 703 C CA . GLU A 1 90 ? 1.042 6.592 -12.848 1.00 81.38 90 GLU A CA 1
ATOM 704 C C . GLU A 1 90 ? 1.181 5.100 -13.168 1.00 81.38 90 GLU A C 1
ATOM 706 O O . GLU A 1 90 ? 0.305 4.299 -12.831 1.00 81.38 90 GLU A O 1
ATOM 711 N N . ARG A 1 91 ? 2.310 4.701 -13.768 1.00 79.50 91 ARG A N 1
ATOM 712 C CA . ARG A 1 91 ? 2.607 3.290 -14.035 1.00 79.50 91 ARG A CA 1
ATOM 713 C C . ARG A 1 91 ? 2.722 2.482 -12.743 1.00 79.50 91 ARG A C 1
ATOM 715 O O . ARG A 1 91 ? 2.209 1.366 -12.685 1.00 79.50 91 ARG A O 1
ATOM 722 N N . HIS A 1 92 ? 3.383 3.026 -11.723 1.00 78.88 92 HIS A N 1
ATOM 723 C CA . HIS A 1 92 ? 3.558 2.347 -10.438 1.00 78.88 92 HIS A CA 1
ATOM 724 C C . HIS A 1 92 ? 2.245 2.220 -9.674 1.00 78.88 92 HIS A C 1
ATOM 726 O O . HIS A 1 92 ? 1.942 1.141 -9.177 1.00 78.88 92 HIS A O 1
ATOM 732 N N . VAL A 1 93 ? 1.435 3.282 -9.638 1.00 80.94 93 VAL A N 1
ATOM 733 C CA . VAL A 1 93 ? 0.074 3.253 -9.082 1.00 80.94 93 VAL A CA 1
ATOM 734 C C . VAL A 1 93 ? -0.729 2.145 -9.754 1.00 80.94 93 VAL A C 1
ATOM 736 O O . VAL A 1 93 ? -1.284 1.301 -9.058 1.00 80.94 93 VAL A O 1
ATOM 739 N N . ARG A 1 94 ? -0.721 2.069 -11.090 1.00 82.19 94 ARG A N 1
ATOM 740 C CA . ARG A 1 94 ? -1.426 1.010 -11.824 1.00 82.19 94 ARG A CA 1
ATOM 741 C C . ARG A 1 94 ? -0.934 -0.391 -11.450 1.00 82.19 94 ARG A C 1
ATOM 743 O O . ARG A 1 94 ? -1.755 -1.250 -11.152 1.00 82.19 94 ARG A O 1
ATOM 750 N N . ALA A 1 95 ? 0.379 -0.611 -11.402 1.00 81.12 95 ALA A N 1
ATOM 751 C CA . ALA A 1 95 ? 0.948 -1.913 -11.044 1.00 81.12 95 ALA A CA 1
ATOM 752 C C . ALA A 1 95 ? 0.570 -2.347 -9.615 1.00 81.12 95 ALA A C 1
ATOM 754 O O . ALA A 1 95 ? 0.192 -3.496 -9.386 1.00 81.12 95 ALA A O 1
ATOM 755 N N . VAL A 1 96 ? 0.621 -1.421 -8.652 1.00 81.44 96 VAL A N 1
ATOM 756 C CA . VAL A 1 96 ? 0.196 -1.680 -7.268 1.00 81.44 96 VAL A CA 1
ATOM 757 C C . VAL A 1 96 ? -1.290 -2.011 -7.223 1.00 81.44 96 VAL A C 1
ATOM 759 O O . VAL A 1 96 ? -1.673 -3.007 -6.614 1.00 81.44 96 VAL A O 1
ATOM 762 N N . ARG A 1 97 ? -2.123 -1.248 -7.930 1.00 83.38 97 ARG A N 1
ATOM 763 C CA . ARG A 1 97 ? -3.562 -1.508 -8.011 1.00 83.38 97 ARG A CA 1
ATOM 764 C C . ARG A 1 97 ? -3.880 -2.877 -8.591 1.00 83.38 97 ARG A C 1
ATOM 766 O O . ARG A 1 97 ? -4.684 -3.594 -8.012 1.00 83.38 97 ARG A O 1
ATOM 773 N N . GLU A 1 98 ? -3.243 -3.264 -9.689 1.00 83.31 98 GLU A N 1
ATOM 774 C CA . GLU A 1 98 ? -3.456 -4.571 -10.322 1.00 83.31 98 GLU A CA 1
ATOM 775 C C . GLU A 1 98 ? -3.002 -5.727 -9.418 1.00 83.31 98 GLU A C 1
ATOM 777 O O . GLU A 1 98 ? -3.656 -6.774 -9.361 1.00 83.31 98 GLU A O 1
ATOM 782 N N . CYS A 1 99 ? -1.902 -5.539 -8.682 1.00 82.69 99 CYS A N 1
ATOM 783 C CA . CYS A 1 99 ? -1.378 -6.540 -7.758 1.00 82.69 99 CYS A CA 1
ATOM 784 C C . CYS A 1 99 ? -2.284 -6.731 -6.536 1.00 82.69 99 CYS A C 1
ATOM 786 O O . CYS A 1 99 ? -2.612 -7.860 -6.166 1.00 82.69 99 CYS A O 1
ATOM 788 N N . PHE A 1 100 ? -2.694 -5.625 -5.921 1.00 82.62 100 PHE A N 1
ATOM 789 C CA . PHE A 1 100 ? -3.490 -5.613 -4.697 1.00 82.62 100 PHE A CA 1
ATOM 790 C C . PHE A 1 100 ? -5.002 -5.628 -4.951 1.00 82.62 100 PHE A C 1
ATOM 792 O O . PHE A 1 100 ? -5.762 -5.780 -4.006 1.00 82.62 100 PHE A O 1
ATOM 799 N N . GLN A 1 101 ? -5.434 -5.544 -6.213 1.00 84.69 101 GLN A N 1
ATOM 800 C CA . GLN A 1 101 ? -6.841 -5.471 -6.626 1.00 84.69 101 GLN A CA 1
ATOM 801 C C . GLN A 1 101 ? -7.590 -4.307 -5.959 1.00 84.69 101 GLN A C 1
ATOM 803 O O . GLN A 1 101 ? -8.738 -4.447 -5.552 1.00 84.69 101 GLN A O 1
ATOM 808 N N . ILE A 1 102 ? -6.933 -3.147 -5.854 1.00 83.44 102 ILE A N 1
ATOM 809 C CA . ILE A 1 102 ? -7.508 -1.954 -5.219 1.00 83.44 102 ILE A CA 1
ATOM 810 C C . ILE A 1 102 ? -8.678 -1.438 -6.083 1.00 83.44 102 ILE A C 1
ATOM 812 O O . ILE A 1 102 ? -8.441 -1.074 -7.245 1.00 83.44 102 ILE A O 1
ATOM 816 N N . PRO A 1 103 ? -9.914 -1.374 -5.546 1.00 78.38 103 PRO A N 1
ATOM 817 C CA . PRO A 1 103 ? -11.085 -0.871 -6.261 1.00 78.38 103 PRO A CA 1
ATOM 818 C C . PRO A 1 103 ? -10.909 0.574 -6.741 1.00 78.38 103 PRO A C 1
ATOM 820 O O . PRO A 1 103 ? -10.264 1.379 -6.071 1.00 78.38 103 PRO A O 1
ATOM 823 N N . ASP A 1 104 ? -11.558 0.937 -7.854 1.00 79.38 104 ASP A N 1
ATOM 824 C CA . ASP A 1 104 ? -11.568 2.320 -8.365 1.00 79.38 104 ASP A CA 1
ATOM 825 C C . ASP A 1 104 ? -12.106 3.325 -7.330 1.00 79.38 104 ASP A C 1
ATOM 827 O O . ASP A 1 104 ? -11.653 4.465 -7.270 1.00 79.38 104 ASP A O 1
ATOM 831 N N . SER A 1 105 ? -13.033 2.899 -6.464 1.00 79.06 105 SER A N 1
ATOM 832 C CA . SER A 1 105 ? -13.563 3.724 -5.369 1.00 79.06 105 SER A CA 1
ATOM 833 C C . SER A 1 105 ? -12.506 4.119 -4.332 1.00 79.06 105 SER A C 1
ATOM 835 O O . SER A 1 105 ? -12.713 5.084 -3.600 1.00 79.06 105 SER A O 1
ATOM 837 N N . LEU A 1 106 ? -11.381 3.398 -4.278 1.00 74.19 106 LEU A N 1
ATOM 838 C CA . LEU A 1 106 ? -10.260 3.626 -3.365 1.00 74.19 106 LEU A CA 1
ATOM 839 C C . LEU A 1 106 ? -9.022 4.174 -4.089 1.00 74.19 106 LEU A C 1
ATOM 841 O O . LEU A 1 106 ? -7.947 4.244 -3.494 1.00 74.19 106 LEU A O 1
ATOM 845 N N . ASP A 1 107 ? -9.154 4.607 -5.349 1.00 69.81 107 ASP A N 1
ATOM 846 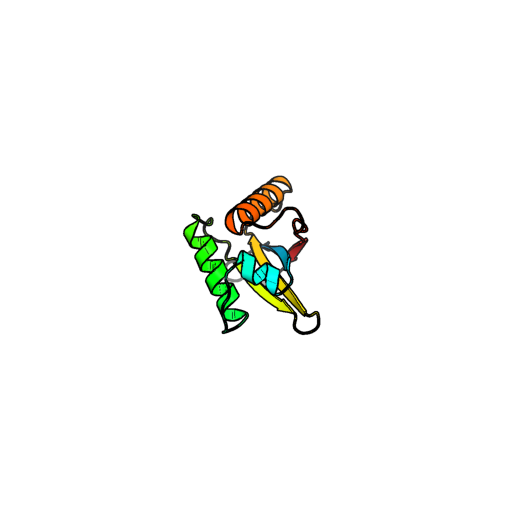C CA . ASP A 1 107 ? -8.067 5.127 -6.192 1.00 69.81 107 ASP A CA 1
ATOM 847 C C . ASP A 1 107 ? -7.639 6.561 -5.820 1.00 69.81 107 ASP A C 1
ATOM 849 O O . ASP A 1 107 ? -7.554 7.470 -6.640 1.00 69.81 107 ASP A O 1
ATOM 853 N N . SER A 1 108 ? -7.390 6.784 -4.533 1.00 70.75 108 SER A N 1
ATOM 854 C CA . SER A 1 108 ? -6.865 8.033 -3.980 1.00 70.75 108 SER A CA 1
ATOM 855 C C . SER A 1 108 ? -5.477 7.791 -3.395 1.00 70.75 108 SER A C 1
ATOM 857 O O . SER A 1 108 ? -5.245 7.957 -2.194 1.00 70.75 108 SER A O 1
ATOM 859 N N . ALA A 1 109 ? -4.550 7.357 -4.252 1.00 77.56 109 ALA A N 1
ATOM 860 C CA . ALA A 1 109 ? -3.151 7.217 -3.874 1.00 77.56 109 ALA A CA 1
ATOM 861 C C . ALA A 1 109 ? -2.565 8.597 -3.542 1.00 77.56 109 ALA A C 1
ATOM 863 O O . ALA A 1 109 ? -2.672 9.535 -4.334 1.00 77.56 109 ALA A O 1
ATOM 864 N N . PHE A 1 110 ? -1.907 8.730 -2.393 1.00 77.88 110 PHE A N 1
ATOM 865 C CA . PHE A 1 110 ? -1.184 9.945 -2.028 1.00 77.88 110 PHE A CA 1
ATOM 866 C C . PHE A 1 110 ? 0.318 9.684 -1.989 1.00 77.88 110 PHE A C 1
ATOM 868 O O . PHE A 1 110 ? 0.786 8.659 -1.495 1.00 77.88 110 PHE A O 1
ATOM 875 N N . GLY A 1 111 ? 1.079 10.621 -2.549 1.00 72.88 111 GLY A N 1
ATOM 876 C CA . GLY A 1 111 ? 2.528 10.543 -2.644 1.00 72.88 111 GLY A CA 1
ATOM 877 C C . GLY A 1 111 ? 3.210 11.525 -1.704 1.00 72.88 111 GLY A C 1
ATOM 878 O O . GLY A 1 111 ? 2.810 12.685 -1.641 1.00 72.88 111 GLY A O 1
ATOM 879 N N . TRP A 1 112 ? 4.276 11.109 -1.023 1.00 71.88 112 TRP A N 1
ATOM 880 C CA . TRP A 1 112 ? 5.167 12.059 -0.354 1.00 71.88 112 TRP A CA 1
ATOM 881 C C . TRP A 1 112 ? 6.636 11.769 -0.634 1.00 71.88 112 TRP A C 1
ATOM 883 O O . TRP A 1 112 ? 7.085 10.619 -0.695 1.00 71.88 112 TRP A O 1
ATOM 893 N N . HIS A 1 113 ? 7.391 12.852 -0.810 1.00 64.81 113 HIS A N 1
ATOM 894 C CA . HIS A 1 113 ? 8.833 12.808 -0.980 1.00 64.81 113 HIS A CA 1
ATOM 895 C C . HIS A 1 113 ? 9.502 12.709 0.385 1.00 64.81 113 HIS A C 1
ATOM 897 O O . HIS A 1 113 ? 9.265 13.536 1.262 1.00 64.81 113 HIS A O 1
ATOM 903 N N . MET A 1 114 ? 10.374 11.721 0.546 1.00 60.50 114 MET A N 1
ATOM 904 C CA . MET A 1 114 ? 11.258 11.640 1.699 1.00 60.50 114 MET A CA 1
ATOM 905 C C . MET A 1 114 ? 12.613 12.220 1.297 1.00 60.50 114 MET A C 1
ATOM 907 O O . MET A 1 114 ? 13.335 11.643 0.480 1.00 60.50 114 MET A O 1
ATOM 911 N N . THR A 1 115 ? 12.957 13.374 1.861 1.00 55.66 115 THR A N 1
ATOM 912 C CA . THR A 1 115 ? 14.339 13.856 1.903 1.00 55.66 115 THR A CA 1
ATOM 913 C C . THR A 1 115 ? 14.971 13.254 3.152 1.00 55.66 115 THR A C 1
ATOM 915 O O . THR A 1 115 ? 14.696 13.715 4.257 1.00 55.66 115 THR A O 1
ATOM 918 N N . GLY A 1 116 ? 15.694 12.146 2.979 1.00 52.97 116 GLY A N 1
ATOM 919 C CA . GLY A 1 116 ? 16.520 11.577 4.047 1.00 52.97 116 GLY A CA 1
ATOM 920 C C . GLY A 1 116 ? 17.704 12.467 4.392 1.00 52.97 116 GLY A C 1
ATOM 921 O O . GLY A 1 116 ? 18.107 13.265 3.514 1.00 52.97 116 GLY A O 1
#

Mean predicted aligned error: 10.93 Å

Nearest PDB structures (foldseek):
  5k90-assembly2_C  TM=4.128E-01  e=1.194E+00  Cyanothece sp. PCC 7425
  5nkv-assembly1_A  TM=4.156E-01  e=1.749E+00  Cyanothece sp. PCC 7425
  5k91-assembly1_A  TM=4.208E-01  e=2.912E+00  Cyanothece sp. PCC 7425
  7ou9-assembly1_A  TM=4.162E-01  e=4.548E+00  Cyanothece sp. PCC 7425
  7ou5-assembly1_B  TM=4.117E-01  e=5.165E+00  Cyanothece sp. PCC 7425

Solvent-accessible surface area (backbone atoms only — not comparable to full-atom values): 6940 Å² total; per-residue (Å²): 142,79,86,74,82,73,73,72,96,58,83,76,74,66,67,62,64,34,37,38,41,32,32,80,28,47,68,67,57,45,27,76,46,53,51,83,64,100,82,45,54,70,55,48,17,51,39,36,34,50,57,39,57,76,66,70,52,65,92,85,48,63,40,37,43,47,71,40,80,95,74,68,34,33,29,50,29,37,44,42,84,61,79,88,44,68,71,52,49,54,52,49,52,50,52,50,30,69,68,43,64,58,51,79,94,62,71,62,71,45,75,48,80,44,84,104